Protein AF-A0A9X8R9V8-F1 (afdb_monomer)

Mean predicted aligned error: 4.78 Å

Solvent-accessible surface area (backbone atoms only — not comparable to full-atom values): 3108 Å² total; per-residue (Å²): 133,74,75,72,77,49,49,68,58,53,51,51,44,53,52,39,49,53,49,32,52,53,41,25,74,74,61,35,70,85,30,72,67,23,47,52,38,48,56,52,37,50,55,48,51,51,51,51,52,53,58,60,71,77,109

Secondary structure (DSSP, 8-state):
--TTTSHHHHHHHHHHHHHHHHHHHHH-TTSHHHHHHHHHHHHHHHHHHHHHHT-

pLDDT: mean 89.37, std 13.98, range [44.47, 98.0]

Nearest PDB structures (foldseek):
  5nfd-assembly2_B  TM=9.012E-01  e=1.670E+00  Homo sapiens
  8d06-assembly4_K  TM=8.703E-01  e=1.471E+00  synthetic construct
  8d06-assembly2_E  TM=8.675E-01  e=2.152E+00  synthetic construct
  4wwf-assembly1_A-3  TM=9.226E-01  e=2.773E+00  Cupriavidus metallidurans CH34
  7tzb-assembly1_B  TM=8.121E-01  e=5.229E+00  Homo sapiens

Foldseek 3Di:
DLPPVCVVLVVVLVVLVVVLVVCCVVPNCPDPSNVVSVVVNVVSVVVVVVSVVVD

Sequence (55 aa):
MVQNSLKPLSNKINQKRNEMIFLGNQYGLTSPEVIKISRQLDNLLNKLYDYQKQL

Radius of gyration: 13.03 Å; Cα contacts (8 Å, |Δi|>4): 29; chains: 1; bounding box: 30×16×38 Å

Structure (mmCIF, N/CA/C/O backbone):
data_AF-A0A9X8R9V8-F1
#
_entry.id   AF-A0A9X8R9V8-F1
#
loop_
_atom_site.group_PDB
_atom_site.id
_atom_site.type_symbol
_atom_site.label_atom_id
_atom_site.label_alt_id
_atom_site.label_comp_id
_atom_site.label_asym_id
_atom_site.label_entity_id
_atom_site.label_seq_id
_atom_site.pdbx_PDB_ins_code
_atom_site.Cartn_x
_atom_site.Cartn_y
_atom_site.Cartn_z
_atom_site.occupancy
_atom_site.B_iso_or_equiv
_atom_site.auth_seq_id
_atom_site.auth_comp_id
_atom_site.auth_asym_id
_atom_site.auth_atom_id
_atom_site.pdbx_PDB_model_num
ATOM 1 N N . MET A 1 1 ? -10.489 5.358 26.377 1.00 44.47 1 MET A N 1
ATOM 2 C CA . MET A 1 1 ? -9.520 4.296 26.002 1.00 44.47 1 MET A CA 1
ATOM 3 C C . MET A 1 1 ? -9.428 4.146 24.472 1.00 44.47 1 MET A C 1
ATOM 5 O O . MET A 1 1 ? -9.633 3.063 23.946 1.00 44.47 1 MET A O 1
ATOM 9 N N . VAL A 1 2 ? -9.110 5.222 23.738 1.00 52.34 2 VAL A N 1
ATOM 10 C CA . VAL A 1 2 ? -9.219 5.257 22.257 1.00 52.34 2 VAL A CA 1
ATO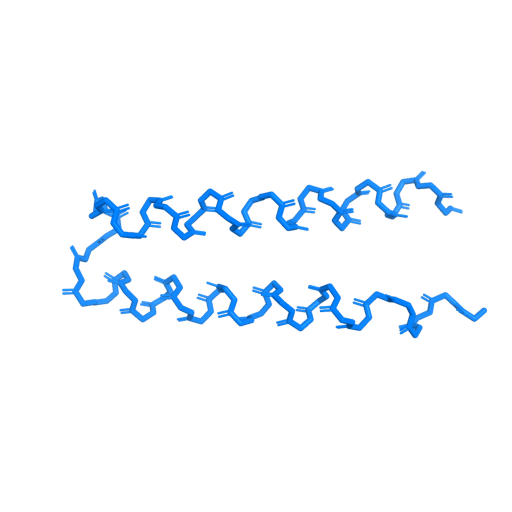M 11 C C . VAL A 1 2 ? -7.927 4.808 21.546 1.00 52.34 2 VAL A C 1
ATOM 13 O O . VAL A 1 2 ? -7.955 4.345 20.413 1.00 52.34 2 VAL A O 1
ATOM 16 N N . GLN A 1 3 ? -6.776 4.855 22.224 1.00 50.09 3 GLN A N 1
ATOM 17 C CA . GLN A 1 3 ? -5.473 4.609 21.587 1.00 50.09 3 GLN A CA 1
ATOM 18 C C . GLN A 1 3 ? -5.139 3.123 21.335 1.00 50.09 3 GLN A C 1
ATOM 20 O O . GLN A 1 3 ? -4.227 2.824 20.567 1.00 50.09 3 GLN A O 1
ATOM 25 N N . ASN A 1 4 ? -5.845 2.171 21.957 1.00 56.69 4 ASN A N 1
ATOM 26 C CA . ASN A 1 4 ? -5.498 0.745 21.858 1.00 56.69 4 ASN A CA 1
ATOM 27 C C . ASN A 1 4 ? -6.148 0.027 20.659 1.00 56.69 4 ASN A C 1
ATOM 29 O O . ASN A 1 4 ? -5.584 -0.950 20.172 1.00 56.69 4 ASN A O 1
ATOM 33 N N . SER A 1 5 ? -7.287 0.513 20.154 1.00 62.59 5 SER A N 1
ATOM 34 C CA . SER A 1 5 ? -8.042 -0.123 19.060 1.00 62.59 5 SER A CA 1
ATOM 35 C C . SER A 1 5 ? -7.464 0.151 17.668 1.00 62.59 5 SER A C 1
ATOM 37 O O . SER A 1 5 ? -7.672 -0.643 16.755 1.00 62.59 5 SER A O 1
ATOM 39 N N . LEU A 1 6 ? -6.691 1.230 17.501 1.00 74.00 6 LEU A N 1
ATOM 40 C CA . LEU A 1 6 ? -6.086 1.608 16.216 1.00 74.00 6 LEU A CA 1
ATOM 41 C C . LEU A 1 6 ? -4.691 1.009 15.989 1.00 74.00 6 LEU A C 1
ATOM 43 O O . LEU A 1 6 ? -4.199 1.030 14.860 1.00 74.00 6 LEU A O 1
ATOM 47 N N . LYS A 1 7 ? -4.059 0.431 17.023 1.00 79.50 7 LYS A N 1
ATOM 48 C CA . LYS A 1 7 ? -2.731 -0.202 16.910 1.00 79.50 7 LYS A CA 1
ATOM 49 C C . LYS A 1 7 ? -2.664 -1.250 15.790 1.00 79.50 7 LYS A C 1
ATOM 51 O O . LYS A 1 7 ? -1.723 -1.189 14.999 1.00 79.50 7 LYS A O 1
ATOM 56 N N . PRO A 1 8 ? -3.649 -2.158 15.632 1.00 86.62 8 PRO A N 1
ATOM 57 C CA . PRO A 1 8 ? -3.614 -3.141 14.551 1.00 86.62 8 PRO A CA 1
ATOM 58 C C . PRO A 1 8 ? -3.687 -2.507 13.156 1.00 86.62 8 PRO A C 1
ATOM 60 O O . PRO A 1 8 ? -3.030 -2.983 12.232 1.00 86.62 8 PRO A O 1
ATOM 63 N N . LEU A 1 9 ? -4.466 -1.432 12.992 1.00 89.38 9 LEU A N 1
ATOM 64 C CA . LEU A 1 9 ? -4.611 -0.736 11.712 1.00 89.38 9 LEU A CA 1
ATOM 65 C C . LEU A 1 9 ? -3.347 0.060 11.365 1.00 89.38 9 LEU A C 1
ATOM 67 O O . LEU A 1 9 ? -2.841 -0.052 10.251 1.00 89.38 9 LEU A O 1
ATOM 71 N N . SER A 1 10 ? -2.790 0.782 12.340 1.00 90.38 10 SER A N 1
ATOM 72 C CA . SER A 1 10 ? -1.528 1.515 12.193 1.00 90.38 10 SER A CA 1
ATOM 73 C C . SER A 1 10 ? -0.360 0.584 11.844 1.00 90.38 10 SER A C 1
ATOM 75 O O . SER A 1 10 ? 0.402 0.854 10.915 1.00 90.38 10 SER A O 1
ATOM 77 N N . ASN A 1 11 ? -0.270 -0.581 12.496 1.00 93.88 11 ASN A N 1
ATOM 78 C CA . ASN A 1 11 ? 0.750 -1.582 12.179 1.00 93.88 11 ASN A CA 1
ATOM 79 C C . ASN A 1 11 ? 0.632 -2.087 10.734 1.00 93.88 11 ASN A C 1
ATOM 81 O O . ASN A 1 11 ? 1.641 -2.175 10.038 1.00 93.88 11 ASN A O 1
ATOM 85 N N . LYS A 1 12 ? -0.590 -2.359 10.254 1.00 95.12 12 LYS A N 1
ATOM 86 C CA . LYS A 1 12 ? -0.822 -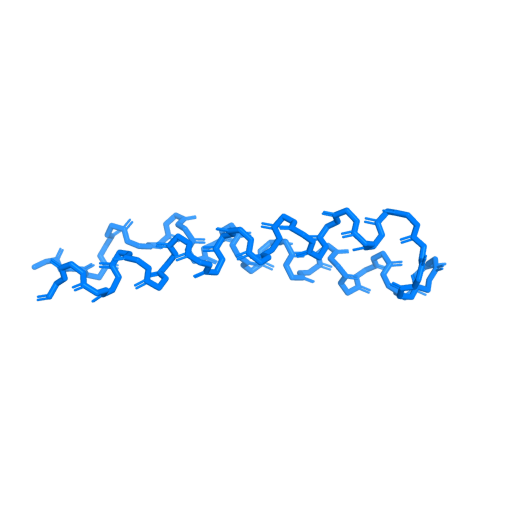2.776 8.860 1.00 95.12 12 LYS A CA 1
ATOM 87 C C . LYS A 1 12 ? -0.438 -1.689 7.854 1.00 95.12 12 LYS A C 1
ATOM 89 O O . LYS A 1 12 ? 0.139 -2.007 6.817 1.00 95.12 12 LYS A O 1
ATOM 94 N N . ILE A 1 13 ? -0.722 -0.422 8.161 1.00 95.94 13 ILE A N 1
ATOM 95 C CA . ILE A 1 13 ? -0.317 0.726 7.333 1.00 95.94 13 ILE A CA 1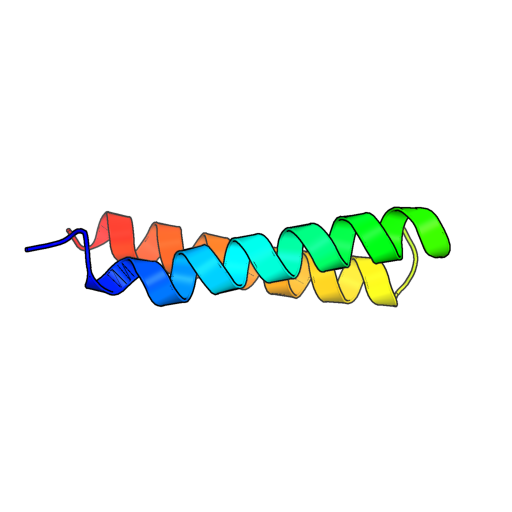
ATOM 96 C C . ILE A 1 13 ? 1.209 0.786 7.225 1.00 95.94 13 ILE A C 1
ATOM 98 O O . ILE A 1 13 ? 1.745 0.881 6.123 1.00 95.94 13 ILE A O 1
ATOM 102 N N . ASN A 1 14 ? 1.915 0.671 8.351 1.00 96.31 14 ASN A N 1
ATOM 103 C CA . ASN A 1 14 ? 3.378 0.705 8.365 1.00 96.31 14 ASN A CA 1
ATOM 104 C C . ASN A 1 14 ? 3.991 -0.486 7.617 1.00 96.31 14 ASN A C 1
ATOM 106 O O . ASN A 1 14 ? 4.920 -0.303 6.834 1.00 96.31 14 ASN A O 1
ATOM 110 N N . GLN A 1 15 ? 3.435 -1.689 7.782 1.00 96.81 15 GLN A N 1
ATOM 111 C CA . GLN A 1 15 ? 3.859 -2.864 7.015 1.00 96.81 15 GLN A CA 1
ATOM 112 C C . GLN A 1 15 ? 3.696 -2.645 5.506 1.00 96.81 15 GLN A C 1
ATOM 114 O O . GLN A 1 15 ? 4.643 -2.872 4.755 1.00 96.81 15 GLN A O 1
ATOM 119 N N . LYS A 1 16 ? 2.538 -2.142 5.055 1.00 97.06 16 LYS A N 1
ATOM 120 C CA . LYS A 1 16 ? 2.304 -1.888 3.625 1.00 97.06 16 LYS A CA 1
ATOM 121 C C . LYS A 1 16 ? 3.151 -0.752 3.061 1.00 97.06 16 LYS A C 1
ATOM 123 O O . LYS A 1 16 ? 3.558 -0.838 1.907 1.00 97.06 16 LYS A O 1
ATOM 128 N N . ARG A 1 17 ? 3.480 0.267 3.860 1.00 97.50 17 ARG A N 1
ATOM 129 C CA . ARG A 1 17 ? 4.462 1.295 3.475 1.00 97.50 17 ARG A CA 1
ATOM 130 C C . ARG A 1 17 ? 5.836 0.692 3.216 1.00 97.50 17 ARG A C 1
ATOM 132 O O . ARG A 1 17 ? 6.421 0.964 2.174 1.00 97.50 17 ARG A O 1
ATOM 139 N N . ASN A 1 18 ? 6.322 -0.151 4.124 1.00 98.00 18 ASN A N 1
ATOM 140 C CA . ASN A 1 18 ? 7.628 -0.790 3.966 1.00 98.00 18 ASN A CA 1
ATOM 141 C C . ASN A 1 18 ? 7.670 -1.690 2.726 1.00 98.00 18 ASN A C 1
ATOM 143 O O . ASN A 1 18 ? 8.644 -1.662 1.980 1.00 98.00 18 ASN A O 1
ATOM 147 N N . GLU A 1 19 ? 6.595 -2.435 2.466 1.00 97.44 19 GLU A N 1
ATOM 148 C CA . GLU A 1 19 ? 6.463 -3.249 1.255 1.00 97.44 19 GLU A CA 1
ATOM 149 C C . GLU A 1 19 ? 6.452 -2.391 -0.018 1.00 97.44 19 GLU A C 1
ATOM 151 O O . GLU A 1 19 ? 7.149 -2.714 -0.974 1.00 97.44 19 GLU A O 1
ATOM 156 N N . MET A 1 20 ? 5.735 -1.261 -0.020 1.00 97.44 20 MET A N 1
ATOM 157 C CA . MET A 1 20 ? 5.724 -0.327 -1.150 1.00 97.44 20 MET A CA 1
ATOM 158 C C . MET A 1 20 ? 7.116 0.243 -1.432 1.00 97.44 20 MET A C 1
ATOM 160 O O . MET A 1 20 ? 7.516 0.310 -2.589 1.00 97.44 20 MET A O 1
ATOM 164 N N . ILE A 1 21 ? 7.854 0.637 -0.389 1.00 97.56 21 ILE A N 1
ATOM 165 C CA . ILE A 1 21 ? 9.222 1.162 -0.515 1.00 97.56 21 ILE A CA 1
ATOM 166 C C . ILE A 1 21 ? 10.146 0.082 -1.074 1.00 97.56 21 ILE A C 1
ATOM 168 O O . ILE A 1 21 ? 10.886 0.334 -2.022 1.00 97.56 21 ILE A O 1
ATOM 172 N N . PHE A 1 22 ? 10.081 -1.129 -0.518 1.00 97.88 22 PHE A N 1
ATOM 173 C CA . PHE A 1 22 ? 10.890 -2.250 -0.981 1.00 97.88 22 PHE A CA 1
ATOM 174 C C . PHE A 1 22 ? 10.624 -2.554 -2.460 1.00 97.88 22 PHE A C 1
ATOM 176 O O . PHE A 1 22 ? 11.551 -2.531 -3.266 1.00 97.88 22 PHE A O 1
ATOM 183 N N . LEU A 1 23 ? 9.361 -2.761 -2.839 1.00 97.38 23 LEU A N 1
ATOM 184 C CA . LEU A 1 23 ? 8.986 -3.055 -4.223 1.00 97.38 23 LEU A CA 1
ATOM 185 C C . LEU A 1 23 ? 9.270 -1.874 -5.159 1.00 97.38 23 LEU A C 1
ATOM 187 O O . LEU A 1 23 ? 9.699 -2.086 -6.287 1.00 97.38 23 LEU A O 1
ATOM 191 N N . GLY A 1 24 ? 9.093 -0.636 -4.690 1.00 97.75 24 GLY A N 1
ATOM 192 C CA . GLY A 1 24 ? 9.418 0.582 -5.433 1.00 97.75 24 GLY A CA 1
ATOM 193 C C . GLY A 1 24 ? 10.897 0.666 -5.787 1.00 97.75 24 GLY A C 1
ATOM 194 O O . GLY A 1 24 ? 11.234 1.012 -6.916 1.00 97.75 24 GLY A O 1
ATOM 195 N N . ASN A 1 25 ? 11.766 0.267 -4.858 1.00 97.69 25 ASN A N 1
ATOM 196 C CA . ASN A 1 25 ? 13.206 0.199 -5.086 1.00 97.69 25 ASN A CA 1
ATOM 197 C C . ASN 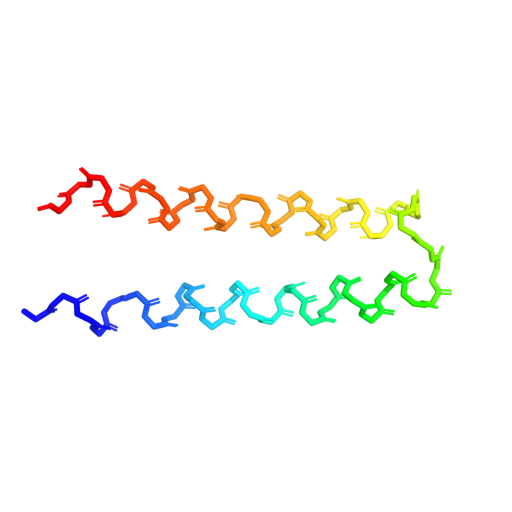A 1 25 ? 13.609 -0.957 -6.018 1.00 97.69 25 ASN A C 1
ATOM 199 O O . ASN A 1 25 ? 14.623 -0.844 -6.698 1.00 97.69 25 ASN A O 1
ATOM 203 N N . GLN A 1 26 ? 12.860 -2.067 -6.041 1.00 97.44 26 GLN A N 1
ATOM 204 C CA . GLN A 1 26 ? 13.176 -3.239 -6.875 1.00 97.44 26 GLN A CA 1
ATOM 205 C C . GLN A 1 26 ? 12.635 -3.136 -8.307 1.00 97.44 26 GLN A C 1
ATOM 207 O O . GLN A 1 26 ? 13.327 -3.493 -9.255 1.00 97.44 26 GLN A O 1
ATOM 212 N N . TYR A 1 27 ? 11.398 -2.666 -8.464 1.00 96.75 27 TYR A N 1
ATOM 213 C CA . TYR A 1 27 ? 10.643 -2.746 -9.721 1.00 96.75 27 TYR A CA 1
ATOM 214 C C . TYR A 1 27 ? 10.267 -1.374 -10.294 1.00 96.75 27 TYR A C 1
ATOM 216 O O . TYR A 1 27 ? 9.757 -1.288 -11.410 1.00 96.75 27 TYR A O 1
ATOM 224 N N . GLY A 1 28 ? 10.505 -0.292 -9.548 1.00 96.06 28 GLY A N 1
ATOM 225 C CA . GLY A 1 28 ? 10.059 1.051 -9.902 1.00 96.06 28 GLY A CA 1
ATOM 226 C C . GLY A 1 28 ? 8.605 1.321 -9.504 1.00 96.06 28 GLY A C 1
ATOM 227 O O . GLY A 1 28 ? 7.773 0.418 -9.378 1.00 96.06 28 GLY A O 1
ATOM 228 N N . LEU A 1 29 ? 8.285 2.604 -9.312 1.00 93.12 29 LEU A N 1
ATOM 229 C CA . LEU A 1 29 ? 6.997 3.054 -8.765 1.00 93.12 29 LEU A CA 1
ATOM 230 C C . LEU A 1 29 ? 5.795 2.795 -9.684 1.00 93.12 29 LEU A C 1
ATOM 232 O O . LEU A 1 29 ? 4.657 2.777 -9.222 1.00 93.12 29 LEU A O 1
ATOM 236 N N . THR A 1 30 ? 6.044 2.596 -10.976 1.00 95.62 30 THR A N 1
ATOM 237 C CA . THR A 1 30 ? 5.019 2.333 -11.992 1.00 95.62 30 THR A CA 1
ATOM 238 C C . THR A 1 30 ? 4.803 0.844 -12.255 1.00 95.62 30 THR A C 1
ATOM 240 O O . THR A 1 30 ? 3.953 0.494 -13.074 1.00 95.62 30 THR A O 1
ATOM 243 N N . SER A 1 31 ? 5.540 -0.041 -11.573 1.00 97.75 31 SER A N 1
ATOM 244 C CA . SER A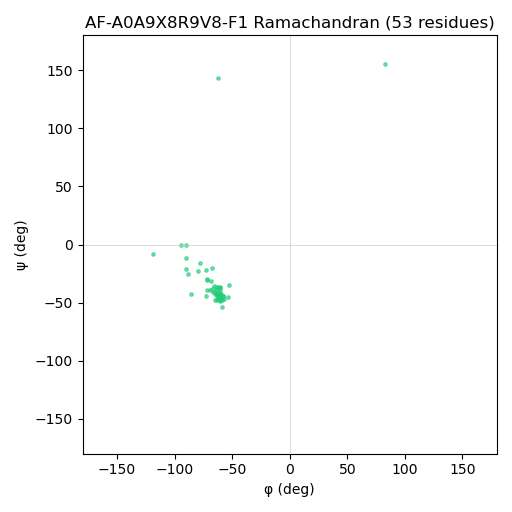 1 31 ? 5.318 -1.482 -11.692 1.00 97.75 31 SER A CA 1
ATOM 245 C C . SER A 1 31 ? 3.907 -1.863 -11.213 1.00 97.75 31 SER A C 1
ATOM 247 O O . SER A 1 31 ? 3.401 -1.282 -10.240 1.00 97.75 31 SER A O 1
ATOM 249 N N . PRO A 1 32 ? 3.241 -2.838 -11.860 1.00 97.88 32 PRO A N 1
ATOM 250 C CA . PRO A 1 32 ? 1.922 -3.314 -11.440 1.00 97.88 32 PRO A CA 1
ATOM 251 C C . PRO A 1 32 ? 1.859 -3.719 -9.958 1.00 97.88 32 PRO A C 1
ATOM 253 O O . PRO A 1 32 ? 0.851 -3.489 -9.285 1.00 97.88 32 PRO A O 1
ATOM 256 N N . GLU A 1 33 ? 2.945 -4.282 -9.434 1.00 96.00 33 GLU A N 1
ATOM 257 C CA . GLU A 1 33 ? 3.118 -4.702 -8.047 1.00 96.00 33 GLU A CA 1
ATOM 258 C C . GLU A 1 33 ? 3.087 -3.504 -7.095 1.00 96.00 33 GLU A C 1
ATOM 260 O O . GLU A 1 33 ? 2.342 -3.512 -6.110 1.00 96.00 33 GLU A O 1
ATOM 265 N N . VAL A 1 34 ? 3.837 -2.443 -7.408 1.00 97.31 34 VAL A N 1
ATOM 266 C CA . VAL A 1 34 ? 3.879 -1.229 -6.581 1.00 97.31 34 VAL A CA 1
ATOM 267 C C . VAL A 1 34 ? 2.559 -0.472 -6.656 1.00 97.31 34 VA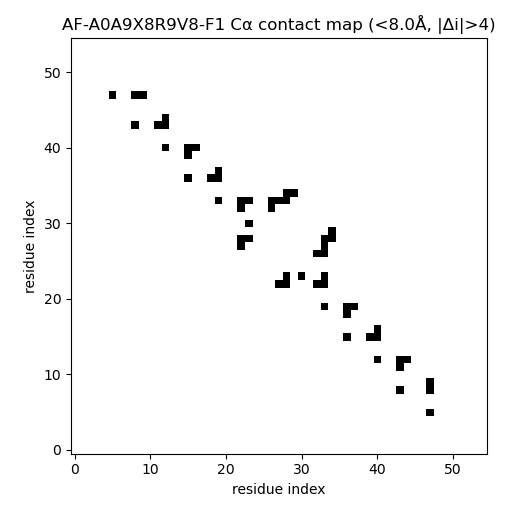L A C 1
ATOM 269 O O . VAL A 1 34 ? 2.056 -0.032 -5.622 1.00 97.31 34 VAL A O 1
ATOM 272 N N . ILE A 1 35 ? 1.927 -0.407 -7.832 1.00 97.69 35 ILE A N 1
ATOM 273 C CA . ILE A 1 35 ? 0.588 0.179 -7.992 1.00 97.69 35 ILE A CA 1
ATOM 274 C C . ILE A 1 35 ? -0.436 -0.581 -7.138 1.00 97.69 35 ILE A C 1
ATOM 276 O O . ILE A 1 35 ? -1.263 0.028 -6.454 1.00 97.69 35 ILE A O 1
ATOM 280 N N . LYS A 1 36 ? -0.386 -1.918 -7.136 1.00 97.75 36 LYS A N 1
ATOM 281 C CA . LYS A 1 36 ? -1.279 -2.747 -6.319 1.00 97.75 36 LYS A CA 1
ATOM 282 C C . LYS A 1 36 ? -1.088 -2.474 -4.827 1.00 97.75 36 LYS A C 1
ATOM 284 O O . LYS A 1 36 ? -2.083 -2.304 -4.120 1.00 97.75 36 LYS A O 1
ATOM 289 N N . ILE A 1 37 ? 0.154 -2.416 -4.348 1.00 97.56 37 ILE A N 1
ATOM 290 C CA . ILE A 1 37 ? 0.439 -2.126 -2.936 1.00 97.56 37 ILE A CA 1
ATOM 291 C C . ILE A 1 37 ? 0.060 -0.691 -2.562 1.00 97.56 37 ILE A C 1
ATOM 293 O O . ILE A 1 37 ? -0.531 -0.493 -1.502 1.00 97.56 37 ILE A O 1
ATOM 297 N N . SER A 1 38 ? 0.288 0.287 -3.440 1.00 97.06 38 SER A N 1
ATOM 298 C CA . SER A 1 38 ? -0.158 1.671 -3.244 1.00 97.06 38 SER A CA 1
ATOM 299 C C . SER A 1 38 ? -1.676 1.750 -3.042 1.00 97.06 38 SER A C 1
ATOM 301 O O . SER A 1 38 ? -2.126 2.308 -2.046 1.00 97.06 38 SER A O 1
ATOM 303 N N . ARG A 1 39 ? -2.479 1.077 -3.880 1.00 97.94 39 ARG A N 1
ATOM 304 C CA . ARG A 1 39 ? -3.945 1.022 -3.698 1.00 97.94 39 ARG A CA 1
ATOM 305 C C . ARG A 1 39 ? -4.361 0.358 -2.384 1.00 97.94 39 ARG A C 1
ATOM 307 O O . ARG A 1 39 ? -5.352 0.746 -1.769 1.00 97.94 39 ARG A O 1
ATOM 314 N N . GLN A 1 40 ? -3.640 -0.676 -1.949 1.00 97.50 40 GLN A N 1
ATOM 315 C CA . GLN A 1 40 ? -3.904 -1.316 -0.657 1.00 97.50 40 GLN A CA 1
ATOM 316 C C . GLN A 1 40 ? -3.590 -0.380 0.512 1.00 97.50 40 GLN A C 1
ATOM 318 O O . GLN A 1 40 ? -4.358 -0.340 1.474 1.00 97.50 40 GLN A O 1
ATOM 323 N N . LEU A 1 41 ? -2.488 0.365 0.424 1.00 97.38 41 LEU A N 1
ATOM 324 C CA . LEU A 1 41 ? -2.100 1.354 1.418 1.00 97.38 41 LEU A CA 1
ATOM 325 C C . LEU A 1 41 ? -3.134 2.484 1.505 1.00 97.38 41 LEU A C 1
ATOM 327 O O . LEU A 1 41 ? -3.589 2.785 2.608 1.00 97.38 41 LEU A O 1
ATOM 331 N N . ASP A 1 42 ? -3.578 3.023 0.371 1.00 97.88 42 ASP A N 1
ATOM 332 C CA . ASP A 1 42 ? -4.618 4.058 0.317 1.00 97.88 42 ASP A CA 1
ATOM 333 C C . ASP A 1 42 ? -5.917 3.593 0.982 1.00 97.88 42 ASP A C 1
ATOM 335 O O . ASP A 1 42 ? -6.487 4.296 1.812 1.00 97.88 42 ASP A O 1
ATOM 339 N N . ASN A 1 43 ? -6.350 2.357 0.716 1.00 96.88 43 ASN A N 1
ATOM 340 C CA . ASN A 1 43 ? -7.529 1.788 1.372 1.00 96.88 43 ASN A CA 1
ATOM 341 C C . ASN A 1 43 ? -7.382 1.699 2.900 1.00 96.88 43 ASN A C 1
ATOM 343 O O . ASN A 1 43 ? -8.360 1.871 3.626 1.00 96.88 43 ASN A O 1
ATOM 347 N N . LEU A 1 44 ? -6.183 1.399 3.409 1.00 95.44 44 LEU A N 1
ATOM 348 C CA . LEU A 1 44 ? -5.933 1.359 4.852 1.00 95.44 44 LEU A CA 1
ATOM 349 C C . LEU A 1 44 ? -5.920 2.764 5.465 1.00 95.44 44 LEU A C 1
ATOM 351 O O . LEU A 1 44 ? -6.447 2.944 6.563 1.00 95.44 44 LEU A O 1
ATOM 355 N N . LEU A 1 45 ? -5.354 3.745 4.758 1.00 94.81 45 LEU A N 1
ATOM 356 C CA . LEU A 1 45 ? -5.347 5.148 5.174 1.00 94.81 45 LEU A CA 1
ATOM 357 C C . LEU A 1 45 ? -6.765 5.726 5.211 1.00 94.81 45 LEU A C 1
ATOM 359 O O . LEU A 1 45 ? -7.127 6.357 6.200 1.00 94.81 45 LEU A O 1
ATOM 363 N N . 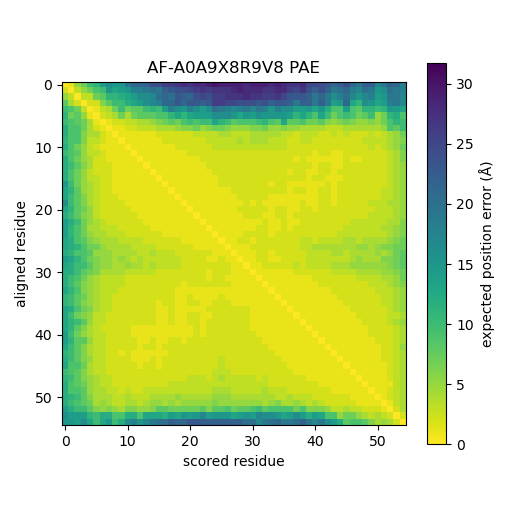ASN A 1 46 ? -7.589 5.429 4.204 1.00 95.38 46 ASN A N 1
ATOM 364 C CA . ASN A 1 46 ? -8.996 5.833 4.175 1.00 95.38 46 ASN A CA 1
ATOM 365 C C . ASN A 1 46 ? -9.773 5.241 5.354 1.00 95.38 46 ASN A C 1
ATOM 367 O O . ASN A 1 46 ? -10.453 5.971 6.065 1.00 95.38 46 ASN A O 1
ATOM 371 N N . LYS A 1 47 ? -9.589 3.947 5.653 1.00 92.88 47 LYS A N 1
ATOM 372 C CA . LYS A 1 47 ? -10.199 3.332 6.843 1.00 92.88 47 LYS A CA 1
ATOM 373 C C . LYS A 1 47 ? -9.782 4.039 8.128 1.00 92.88 47 LYS A C 1
ATOM 375 O O . LYS A 1 47 ? -10.622 4.273 8.986 1.00 92.88 47 LYS A O 1
ATOM 380 N N . LEU A 1 48 ? -8.496 4.367 8.278 1.00 91.44 48 LEU A N 1
ATOM 381 C CA . LEU A 1 48 ? -8.010 5.083 9.460 1.00 91.44 48 LEU A CA 1
ATOM 382 C C . LEU A 1 48 ? -8.667 6.461 9.582 1.00 91.44 48 LEU A C 1
ATOM 384 O O . LEU A 1 48 ? -9.088 6.834 10.673 1.00 91.44 48 LEU A O 1
ATOM 388 N N . TYR A 1 49 ? -8.769 7.183 8.470 1.00 89.81 49 TYR A N 1
ATOM 389 C CA . TYR A 1 49 ? -9.418 8.486 8.412 1.00 89.81 49 TYR A CA 1
ATOM 390 C C . TYR A 1 49 ? -10.909 8.407 8.776 1.00 89.81 49 TYR A C 1
ATOM 392 O O . TYR A 1 49 ? -11.384 9.205 9.582 1.00 89.81 49 TYR A O 1
ATOM 400 N N . ASP A 1 50 ? -11.629 7.403 8.270 1.00 90.44 50 ASP A N 1
ATOM 401 C CA . ASP A 1 50 ? -13.036 7.171 8.612 1.00 90.44 50 ASP A CA 1
ATOM 402 C C . ASP A 1 50 ? -13.214 6.843 10.101 1.00 90.44 50 ASP A C 1
ATOM 404 O O . ASP A 1 50 ? -14.088 7.409 10.756 1.00 90.44 50 ASP A O 1
ATOM 408 N N . TYR A 1 51 ? -12.347 5.995 10.669 1.00 86.94 51 TYR A N 1
ATOM 409 C CA . TYR A 1 51 ? -12.347 5.712 12.109 1.00 86.94 51 TYR A CA 1
ATOM 410 C C . TYR A 1 51 ? -12.098 6.967 12.953 1.00 86.94 51 TYR A C 1
ATOM 412 O O . TYR A 1 51 ? -12.694 7.111 14.016 1.00 86.94 51 TYR A O 1
ATOM 420 N N . GLN A 1 52 ? -11.223 7.869 12.501 1.00 84.75 52 GLN A N 1
ATOM 421 C CA . GLN A 1 52 ? -10.938 9.127 13.196 1.00 84.75 52 GLN A CA 1
ATOM 422 C C . GLN A 1 52 ? -12.092 10.129 13.103 1.00 84.75 52 GLN A C 1
ATOM 424 O O . GLN A 1 52 ? -12.277 10.904 14.030 1.00 84.75 52 GLN A O 1
ATOM 429 N N . LYS A 1 53 ? -12.875 10.109 12.017 1.00 84.50 53 LYS A N 1
ATOM 430 C CA . LYS A 1 53 ? -14.062 10.963 11.848 1.00 84.50 53 LYS A CA 1
ATOM 431 C C . LYS A 1 53 ? -15.259 10.564 12.710 1.00 84.50 53 LYS A C 1
ATOM 433 O O . LY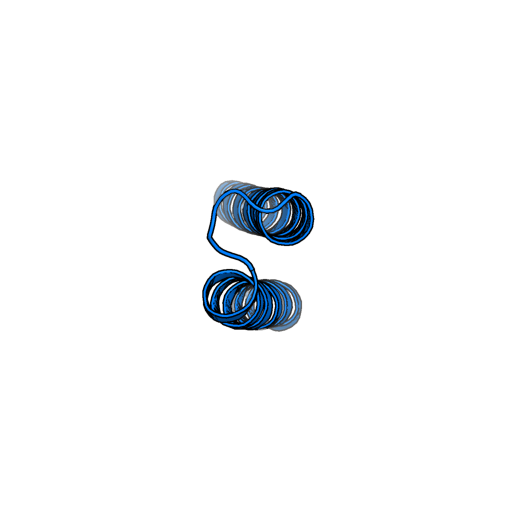S A 1 53 ? -16.159 11.376 12.889 1.00 84.50 53 LYS A O 1
ATOM 438 N N . GLN A 1 54 ? -15.314 9.315 13.162 1.00 66.69 54 GLN A N 1
ATOM 439 C CA . GLN A 1 54 ? -16.415 8.777 13.972 1.00 66.69 54 GLN A CA 1
ATOM 440 C C . GLN A 1 54 ? -16.200 8.954 15.487 1.00 66.69 54 GLN A C 1
ATOM 442 O O . GLN A 1 54 ? -17.043 8.514 16.2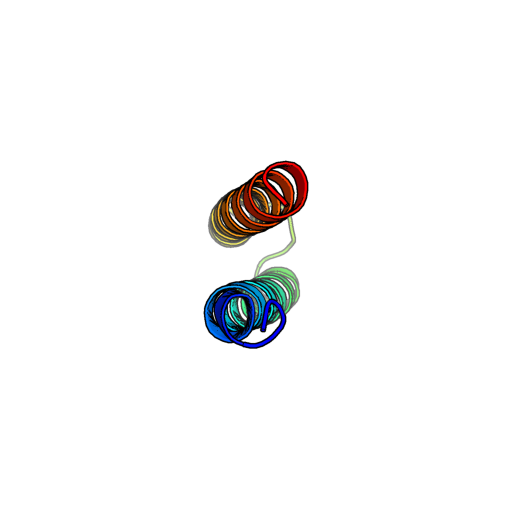70 1.00 66.69 54 GLN A O 1
ATOM 447 N N . LEU A 1 55 ? -15.075 9.553 15.890 1.00 56.66 55 LEU A N 1
ATOM 448 C CA . LEU A 1 55 ? -14.695 9.858 17.272 1.00 56.66 55 LEU A CA 1
ATOM 449 C C . LEU A 1 55 ? -14.883 11.347 17.565 1.00 56.66 55 LEU A C 1
ATOM 451 O O . LEU A 1 55 ? -15.256 11.644 18.720 1.00 56.66 55 LEU A O 1
#

Organism: NCBI:txid1478

InterPro domains:
  IPR018540 Aspartyl-phosphate phosphatase Spo0E-like [PF09388] (9-49)
  IPR036638 Helix-loop-helix DNA-binding domain superfamily [G3DSA:4.10.280.10] (5-55)
  IPR037208 Aspartyl-phosphate phosphatase Spo0E-like superfamily [SSF140500] (7-54)
  IPR053028 Spo0E-like aspartyl-phosphate phosphatase [PTHR41263] (5-53)